Protein AF-A0A0H3M0Z9-F1 (afdb_monomer_lite)

Structure (mmCIF, N/CA/C/O backbone):
data_AF-A0A0H3M0Z9-F1
#
_entry.id   AF-A0A0H3M0Z9-F1
#
loop_
_atom_site.group_PDB
_atom_site.id
_atom_site.type_symbol
_atom_site.label_atom_id
_atom_site.label_alt_id
_atom_site.label_comp_id
_atom_site.label_asym_id
_atom_site.label_entity_id
_atom_site.label_seq_id
_atom_site.pdbx_PDB_ins_code
_atom_site.Cartn_x
_atom_site.Cartn_y
_atom_site.Cartn_z
_atom_site.occupancy
_atom_site.B_iso_or_equiv
_atom_site.auth_seq_id
_atom_site.auth_comp_id
_atom_site.auth_asym_id
_atom_site.auth_atom_id
_atom_site.pdbx_PDB_model_num
ATOM 1 N N . MET A 1 1 ? 19.625 37.766 56.846 1.00 39.41 1 MET A N 1
ATOM 2 C CA . MET A 1 1 ? 19.076 38.555 55.721 1.00 39.41 1 MET A CA 1
ATOM 3 C C . MET A 1 1 ? 19.424 37.836 54.428 1.00 39.41 1 MET A C 1
ATOM 5 O O . MET A 1 1 ? 20.577 37.476 54.239 1.00 39.41 1 MET A O 1
ATOM 9 N N . CYS A 1 2 ? 18.403 37.527 53.632 1.00 41.12 2 CYS A N 1
ATOM 10 C CA . CYS A 1 2 ? 18.428 36.622 52.484 1.00 41.12 2 CYS A CA 1
ATOM 11 C C . CYS A 1 2 ? 19.151 37.186 51.254 1.00 41.12 2 CYS A C 1
ATOM 13 O O . CYS A 1 2 ? 19.018 38.372 50.959 1.00 41.12 2 CYS A O 1
ATOM 15 N N . LYS A 1 3 ? 19.772 36.301 50.462 1.00 40.16 3 LYS A N 1
ATOM 16 C CA . LYS A 1 3 ? 19.851 36.446 48.999 1.00 40.16 3 LYS A CA 1
ATOM 17 C C . LYS A 1 3 ? 20.124 35.087 48.334 1.00 40.16 3 LYS A C 1
ATOM 19 O O . LYS A 1 3 ? 21.233 34.576 48.458 1.00 40.16 3 LYS A O 1
ATOM 24 N N . PRO A 1 4 ? 19.139 34.485 47.650 1.00 48.41 4 PRO A N 1
ATOM 25 C CA . PRO A 1 4 ? 19.377 33.352 46.770 1.00 48.41 4 PRO A CA 1
ATOM 26 C C . PRO A 1 4 ? 19.744 33.874 45.373 1.00 48.41 4 PRO A C 1
ATOM 28 O O . PRO A 1 4 ? 18.997 34.652 44.781 1.00 48.41 4 PRO A O 1
ATOM 31 N N . HIS A 1 5 ? 20.887 33.453 44.835 1.00 42.47 5 HIS A N 1
ATOM 32 C CA . HIS A 1 5 ? 21.179 33.615 43.413 1.00 42.47 5 HIS A CA 1
ATOM 33 C C . HIS A 1 5 ? 20.635 32.395 42.665 1.00 42.47 5 HIS A C 1
ATOM 35 O O . HIS A 1 5 ? 21.190 31.302 42.729 1.00 42.47 5 HIS A O 1
ATOM 41 N N . LEU A 1 6 ? 19.503 32.611 41.994 1.00 46.19 6 LEU A N 1
ATOM 42 C CA . LEU A 1 6 ? 18.919 31.729 40.989 1.00 46.19 6 LEU A CA 1
ATOM 43 C C . LEU A 1 6 ? 19.937 31.479 39.867 1.00 46.19 6 LEU A C 1
ATOM 45 O O . LEU A 1 6 ? 20.175 32.355 39.038 1.00 46.19 6 LEU A O 1
ATOM 49 N N . ILE A 1 7 ? 20.514 30.280 39.822 1.00 55.03 7 ILE A N 1
ATOM 50 C CA . ILE A 1 7 ? 21.161 29.755 38.618 1.00 55.03 7 ILE A CA 1
ATOM 51 C C . ILE A 1 7 ? 20.068 29.017 37.846 1.00 55.03 7 ILE A C 1
ATOM 53 O O . ILE A 1 7 ? 19.735 27.871 38.140 1.00 55.03 7 ILE A O 1
ATOM 57 N N . ALA A 1 8 ? 19.452 29.718 36.895 1.00 50.62 8 ALA A N 1
ATOM 58 C CA . ALA A 1 8 ? 18.528 29.127 35.940 1.00 50.62 8 ALA A CA 1
ATOM 59 C C . A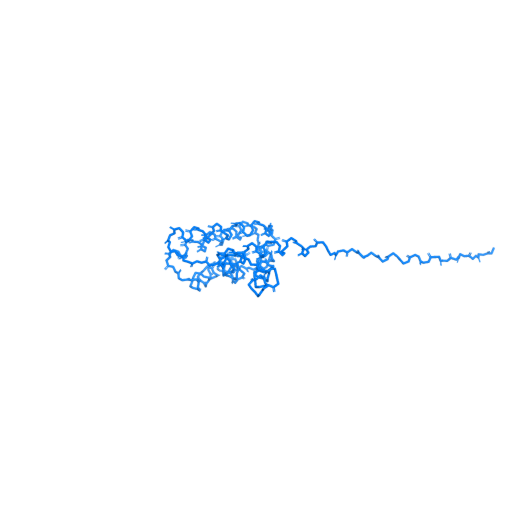LA A 1 8 ? 19.331 28.281 34.939 1.00 50.62 8 ALA A C 1
ATOM 61 O O . ALA A 1 8 ? 19.863 28.792 33.955 1.00 50.62 8 ALA A O 1
ATOM 62 N N . ALA A 1 9 ? 19.454 26.983 35.213 1.00 52.50 9 ALA A N 1
ATOM 63 C CA . ALA A 1 9 ? 19.945 26.018 34.243 1.00 52.50 9 ALA A CA 1
ATOM 64 C C . ALA A 1 9 ? 18.857 25.798 33.180 1.00 52.50 9 ALA A C 1
ATOM 66 O O . ALA A 1 9 ? 17.866 25.109 33.416 1.00 52.50 9 ALA A O 1
ATOM 67 N N . PHE A 1 10 ? 19.030 26.416 32.012 1.00 49.78 10 PHE A N 1
ATOM 68 C CA . PHE A 1 10 ? 18.256 26.101 30.815 1.00 49.78 10 PHE A CA 1
ATOM 69 C C . PHE A 1 10 ? 18.616 24.683 30.357 1.00 49.78 10 PHE A C 1
ATOM 71 O O . PHE A 1 10 ? 19.610 24.460 29.670 1.00 49.78 10 PHE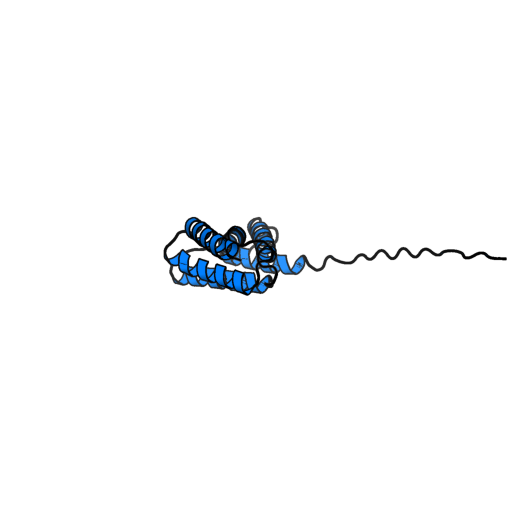 A O 1
ATOM 78 N N . PHE A 1 11 ? 17.810 23.708 30.768 1.00 45.44 11 PHE A N 1
ATOM 79 C CA . PHE A 1 11 ? 17.861 22.347 30.253 1.00 45.44 11 PHE A CA 1
ATOM 80 C C . PHE A 1 11 ? 17.089 22.321 28.926 1.00 45.44 11 PHE A C 1
ATOM 82 O O . PHE A 1 11 ? 15.885 22.073 28.890 1.00 45.44 11 PHE A O 1
ATOM 89 N N . ALA A 1 12 ? 17.764 22.659 27.824 1.00 53.03 12 ALA A N 1
ATOM 90 C CA . ALA A 1 12 ? 17.219 22.452 26.488 1.00 53.03 12 ALA A CA 1
ATOM 91 C C . ALA A 1 12 ? 17.280 20.951 26.177 1.00 53.03 12 ALA A C 1
ATOM 93 O O . ALA A 1 12 ? 18.321 20.407 25.809 1.00 53.03 12 ALA A O 1
ATOM 94 N N . ILE A 1 13 ? 16.154 20.272 26.386 1.00 54.09 13 ILE A N 1
ATOM 95 C CA . ILE A 1 13 ? 15.939 18.891 25.962 1.00 54.09 13 ILE A CA 1
ATOM 96 C C . ILE A 1 13 ? 15.854 18.900 24.429 1.00 54.09 13 ILE A C 1
ATOM 98 O O . ILE A 1 13 ? 14.778 19.018 23.852 1.00 54.09 13 ILE A O 1
ATOM 102 N N . SER A 1 14 ? 16.998 18.781 23.757 1.00 47.47 14 SER A N 1
ATOM 103 C CA . SER A 1 14 ? 17.062 18.449 22.330 1.00 47.47 14 SER A CA 1
ATOM 104 C C . SER A 1 14 ? 16.842 16.948 22.164 1.00 47.47 14 SER A C 1
ATOM 106 O O . SER A 1 14 ? 17.756 16.192 21.842 1.00 47.47 14 SER A O 1
ATOM 108 N N . SER A 1 15 ? 15.630 16.490 22.457 1.00 54.59 15 SER A N 1
ATOM 109 C CA . SER A 1 15 ? 15.202 15.136 22.134 1.00 54.59 15 SER A CA 1
ATOM 110 C C . SER A 1 15 ? 14.509 15.127 20.774 1.00 54.59 15 SER A C 1
ATOM 112 O O . SER A 1 15 ? 13.626 15.949 20.545 1.00 54.59 15 SER A O 1
ATOM 114 N N . LEU A 1 16 ? 14.841 14.099 19.981 1.00 51.25 16 LEU A N 1
ATOM 115 C CA . LEU A 1 16 ? 14.069 13.510 18.872 1.00 51.25 16 LEU A CA 1
ATOM 116 C C . LEU A 1 16 ? 14.471 13.924 17.447 1.00 51.25 16 LEU A C 1
ATOM 118 O O . LEU A 1 16 ? 13.791 14.719 16.816 1.00 51.25 16 LEU A O 1
ATOM 122 N N . SER A 1 17 ? 15.476 13.230 16.899 1.00 45.91 17 SER A N 1
ATOM 123 C CA . SER A 1 17 ? 15.580 12.961 15.452 1.00 45.91 17 SER A CA 1
ATOM 124 C C . SER A 1 17 ? 16.231 11.594 15.185 1.00 45.91 17 SER A C 1
ATOM 126 O O . SER A 1 17 ? 17.241 11.509 14.499 1.00 45.91 17 SER A O 1
ATOM 128 N N . PHE A 1 18 ? 15.687 10.506 15.741 1.00 41.44 18 PHE A N 1
ATOM 129 C CA . PHE A 1 18 ? 16.122 9.135 15.393 1.00 41.44 18 PHE A CA 1
ATOM 130 C C . PHE A 1 18 ? 15.076 8.336 14.596 1.00 41.44 18 PHE A C 1
ATOM 132 O O . PHE A 1 18 ? 15.317 7.186 14.248 1.00 41.44 18 PHE A O 1
ATOM 139 N N . ALA A 1 19 ? 13.931 8.936 14.249 1.00 45.28 19 ALA A N 1
ATOM 140 C CA . ALA A 1 19 ? 12.859 8.239 13.531 1.00 45.28 19 ALA A CA 1
ATOM 141 C C . ALA A 1 19 ? 12.970 8.291 11.990 1.00 45.28 19 ALA A C 1
ATOM 143 O O . ALA A 1 19 ? 12.298 7.518 11.319 1.00 45.28 19 ALA A O 1
ATOM 144 N N . ALA A 1 20 ? 13.820 9.152 11.415 1.00 48.44 20 ALA A N 1
ATOM 145 C CA . ALA A 1 20 ? 13.873 9.351 9.958 1.00 48.44 20 ALA A CA 1
ATOM 146 C C . ALA A 1 20 ? 14.694 8.288 9.198 1.00 48.44 20 ALA A C 1
ATOM 148 O O . ALA A 1 20 ? 14.525 8.110 8.000 1.00 48.44 20 ALA A O 1
ATOM 149 N N . GLN A 1 21 ? 15.582 7.552 9.875 1.00 51.25 21 GLN A N 1
ATOM 150 C CA . GLN A 1 21 ? 16.547 6.693 9.176 1.00 51.25 21 GLN A CA 1
ATOM 151 C C . GLN A 1 21 ? 15.993 5.296 8.841 1.00 51.25 21 GLN A C 1
ATOM 153 O O . GLN A 1 21 ? 16.420 4.663 7.876 1.00 51.25 21 GLN A O 1
ATOM 158 N N . ALA A 1 22 ? 15.010 4.812 9.608 1.00 55.44 22 ALA A N 1
ATOM 159 C CA . ALA A 1 22 ? 14.378 3.519 9.351 1.00 55.44 22 ALA A CA 1
ATOM 160 C C . ALA A 1 22 ? 13.409 3.573 8.156 1.00 55.44 22 ALA A C 1
ATOM 162 O O . ALA A 1 22 ? 13.383 2.632 7.357 1.00 55.44 22 ALA A O 1
ATOM 163 N N . SER A 1 23 ? 12.662 4.675 8.002 1.00 57.91 23 SER A N 1
ATOM 164 C CA . SER A 1 23 ? 11.731 4.881 6.885 1.00 57.91 23 SER A CA 1
ATOM 165 C C . SER A 1 23 ? 12.456 4.954 5.549 1.00 57.91 23 SER A C 1
ATOM 167 O O . SER A 1 23 ? 12.011 4.314 4.603 1.00 57.91 23 SER A O 1
ATOM 169 N N . ASP A 1 24 ? 13.614 5.616 5.490 1.00 66.31 24 ASP A N 1
ATOM 170 C CA . ASP A 1 24 ? 14.407 5.713 4.261 1.00 66.31 24 ASP A CA 1
ATOM 171 C C . ASP A 1 24 ? 14.850 4.329 3.772 1.00 66.31 24 ASP A C 1
ATOM 173 O O . ASP A 1 24 ? 14.709 4.010 2.593 1.00 66.31 24 ASP A O 1
ATOM 177 N N . SER A 1 25 ? 15.285 3.444 4.676 1.00 86.50 25 SER A N 1
ATOM 178 C CA . SER A 1 25 ? 15.676 2.078 4.294 1.00 86.50 25 SER A CA 1
ATOM 179 C C . SER A 1 25 ? 14.505 1.248 3.743 1.00 86.50 25 SER A C 1
ATOM 181 O O . SER A 1 25 ? 14.674 0.460 2.809 1.00 86.50 25 SER A O 1
ATOM 183 N N . LEU A 1 26 ? 13.301 1.439 4.291 1.00 94.44 26 LEU A N 1
ATOM 184 C CA . LEU A 1 26 ? 12.093 0.735 3.861 1.00 94.44 26 LEU A CA 1
ATOM 185 C C . LEU A 1 26 ? 11.516 1.321 2.566 1.00 94.44 26 LEU A C 1
ATOM 187 O O . LEU A 1 26 ? 11.103 0.564 1.689 1.00 94.44 26 LEU A O 1
ATOM 191 N N . ALA A 1 27 ? 11.541 2.643 2.412 1.00 94.38 27 ALA A N 1
ATOM 192 C CA . ALA A 1 27 ? 11.134 3.338 1.198 1.00 94.38 27 ALA A CA 1
ATOM 193 C C . ALA A 1 27 ? 12.056 2.995 0.020 1.00 94.38 27 ALA A C 1
ATOM 195 O O . ALA A 1 27 ? 11.570 2.714 -1.074 1.00 94.38 27 ALA A O 1
ATOM 196 N N . VAL A 1 28 ? 13.374 2.919 0.249 1.00 94.12 28 VAL A N 1
ATOM 197 C CA . VAL A 1 28 ? 14.340 2.439 -0.752 1.00 94.12 28 VAL A CA 1
ATOM 198 C C . VAL A 1 28 ? 14.038 0.999 -1.155 1.00 94.12 28 VAL A C 1
ATOM 200 O O . VAL A 1 28 ? 14.046 0.695 -2.349 1.00 94.12 28 VAL A O 1
ATOM 203 N N . LYS A 1 29 ? 13.726 0.116 -0.194 1.00 92.94 29 LYS A N 1
ATOM 204 C CA . LYS A 1 29 ? 13.320 -1.270 -0.482 1.00 92.94 29 LYS A CA 1
ATOM 205 C C . LYS A 1 29 ? 12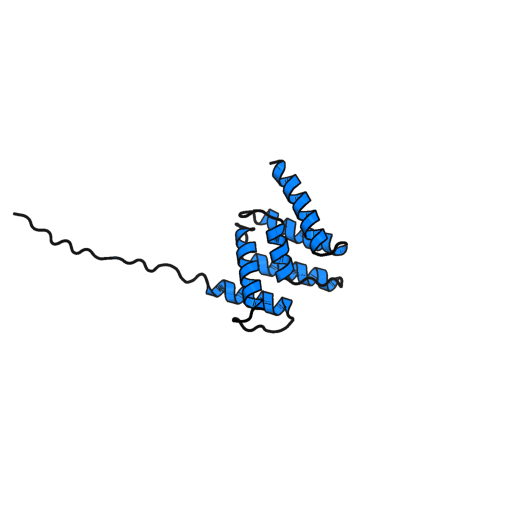.066 -1.305 -1.361 1.00 92.94 29 LYS A C 1
ATOM 207 O O . LYS A 1 29 ? 12.087 -1.968 -2.391 1.00 92.94 29 LYS A O 1
ATOM 212 N N . LEU A 1 30 ? 11.008 -0.580 -0.990 1.00 94.50 30 LEU A N 1
ATOM 213 C CA . LEU A 1 30 ? 9.763 -0.505 -1.765 1.00 94.50 30 LEU A CA 1
ATOM 214 C C . LEU A 1 30 ? 10.001 0.011 -3.186 1.00 94.50 30 LEU A C 1
ATOM 216 O O . LEU A 1 30 ? 9.626 -0.660 -4.140 1.00 94.50 30 LEU A O 1
ATOM 220 N N . ALA A 1 31 ? 10.678 1.152 -3.328 1.00 94.62 31 ALA A N 1
ATOM 221 C CA . ALA A 1 31 ? 10.980 1.736 -4.631 1.00 94.62 31 ALA A CA 1
ATOM 222 C C . ALA A 1 31 ? 11.838 0.798 -5.492 1.00 94.62 31 ALA A C 1
ATOM 224 O O . ALA A 1 31 ? 11.631 0.704 -6.696 1.00 94.62 31 ALA A O 1
ATOM 225 N N . SER A 1 32 ? 12.776 0.067 -4.883 1.00 92.81 32 SER A N 1
ATOM 226 C CA . SER A 1 32 ? 13.606 -0.890 -5.619 1.00 92.81 32 SER A CA 1
ATOM 227 C C . SER A 1 32 ? 12.819 -2.113 -6.095 1.00 92.81 32 SER A C 1
ATOM 229 O O . SER A 1 32 ? 13.096 -2.630 -7.176 1.00 92.81 32 SER A O 1
ATOM 231 N N . ILE A 1 33 ? 11.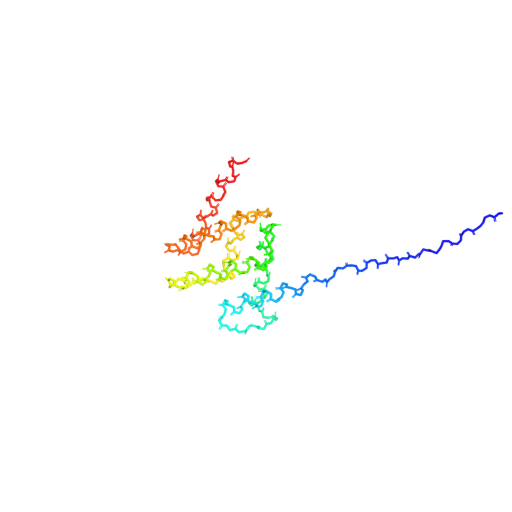821 -2.560 -5.322 1.00 91.38 33 ILE A N 1
ATOM 232 C CA . ILE A 1 33 ? 10.896 -3.624 -5.744 1.00 91.38 33 ILE A CA 1
ATOM 233 C C . ILE A 1 33 ? 9.995 -3.121 -6.881 1.00 91.38 33 ILE A C 1
ATOM 235 O O . ILE A 1 33 ? 9.879 -3.801 -7.895 1.00 91.38 33 ILE A O 1
ATOM 239 N N . ASP A 1 34 ? 9.405 -1.930 -6.741 1.00 92.44 34 ASP A N 1
ATOM 240 C CA . ASP A 1 34 ? 8.557 -1.291 -7.761 1.00 92.44 34 ASP A CA 1
ATOM 241 C C . ASP A 1 34 ? 9.255 -1.181 -9.126 1.00 92.44 34 ASP A C 1
ATOM 243 O O . ASP A 1 34 ? 8.654 -1.457 -10.166 1.00 92.44 34 ASP A O 1
ATOM 247 N N . GLU A 1 35 ? 10.523 -0.764 -9.110 1.00 92.38 35 GLU A N 1
ATOM 248 C CA . GLU A 1 35 ? 11.323 -0.443 -10.299 1.00 92.38 35 GLU A CA 1
ATOM 249 C C . GLU A 1 35 ? 12.128 -1.645 -10.823 1.00 92.38 35 GLU A C 1
ATOM 251 O O . GLU A 1 35 ? 12.737 -1.570 -11.891 1.00 92.38 35 GLU A O 1
ATOM 256 N N . GLY A 1 36 ? 12.177 -2.751 -10.071 1.00 90.75 36 GLY A N 1
ATOM 257 C CA . GLY A 1 36 ? 12.950 -3.946 -10.420 1.00 90.75 36 GLY A CA 1
ATOM 258 C C . GLY A 1 36 ? 14.472 -3.743 -10.420 1.00 90.75 36 GLY A C 1
ATOM 259 O O . GLY A 1 36 ? 15.199 -4.521 -11.037 1.00 90.75 36 GLY A O 1
ATOM 260 N N . ARG A 1 37 ? 14.972 -2.692 -9.760 1.00 92.44 37 ARG A N 1
ATOM 261 C CA . ARG A 1 37 ? 16.399 -2.346 -9.672 1.00 92.44 37 ARG A CA 1
ATOM 262 C C . ARG A 1 37 ? 16.686 -1.545 -8.411 1.00 92.44 37 ARG A C 1
ATOM 264 O O . ARG A 1 37 ? 15.792 -0.918 -7.861 1.00 92.44 37 ARG A O 1
ATOM 271 N N . GLN A 1 38 ? 17.946 -1.512 -7.986 1.00 93.75 38 GLN A N 1
ATOM 272 C CA . GLN A 1 38 ? 18.349 -0.678 -6.857 1.00 93.75 38 GLN A CA 1
ATOM 273 C C . GLN A 1 38 ? 18.085 0.804 -7.155 1.00 93.75 38 GLN A C 1
ATOM 275 O O . GLN A 1 38 ? 18.539 1.325 -8.177 1.00 93.75 38 GLN A O 1
ATOM 280 N N . MET A 1 39 ? 17.386 1.474 -6.240 1.00 94.81 39 MET A N 1
ATOM 281 C CA . MET A 1 39 ? 17.080 2.899 -6.347 1.00 94.81 39 MET A CA 1
ATOM 282 C C . MET A 1 39 ? 18.014 3.757 -5.496 1.00 94.81 39 MET A C 1
ATOM 284 O O . MET A 1 39 ? 18.460 3.349 -4.420 1.00 94.81 39 MET A O 1
ATOM 288 N N . ASP A 1 40 ? 18.290 4.960 -6.000 1.00 93.38 40 ASP A N 1
ATOM 289 C CA . ASP A 1 40 ? 19.001 6.004 -5.265 1.00 93.38 40 ASP A CA 1
ATOM 290 C C . ASP A 1 40 ? 18.094 6.579 -4.159 1.00 93.38 40 ASP A C 1
ATOM 292 O O . ASP A 1 40 ? 16.949 6.939 -4.467 1.00 93.38 40 ASP A O 1
ATOM 296 N N . PRO A 1 41 ? 18.564 6.702 -2.900 1.00 92.00 41 PRO A N 1
ATOM 297 C CA . PRO A 1 41 ? 17.756 7.227 -1.798 1.00 92.00 41 PRO A CA 1
ATOM 298 C C . PRO A 1 41 ? 17.156 8.619 -2.040 1.00 92.00 41 PRO A C 1
ATOM 300 O O . PRO A 1 41 ? 16.087 8.913 -1.513 1.00 92.00 41 PRO A O 1
ATOM 303 N N . GLY A 1 42 ? 17.796 9.471 -2.850 1.00 91.56 42 GLY A N 1
ATOM 304 C CA . GLY A 1 42 ? 17.292 10.811 -3.174 1.00 91.56 42 GLY A CA 1
ATOM 305 C C . GLY A 1 42 ? 16.252 10.854 -4.300 1.00 91.56 42 GLY A C 1
ATOM 306 O O . GLY A 1 42 ? 15.657 11.906 -4.547 1.00 91.56 42 GLY A O 1
ATOM 307 N N . SER A 1 43 ? 16.021 9.738 -4.996 1.00 95.06 43 SER A N 1
ATOM 308 C CA . SER A 1 43 ? 15.174 9.693 -6.192 1.00 95.06 43 SER A CA 1
ATOM 309 C C . SER A 1 43 ? 13.687 9.939 -5.908 1.00 95.06 43 SER A C 1
ATOM 311 O O . SER A 1 43 ? 13.175 9.658 -4.824 1.00 95.06 43 SER A O 1
ATOM 313 N N . LEU A 1 44 ? 12.955 10.409 -6.927 1.00 96.00 44 LEU A N 1
ATOM 314 C CA . LEU A 1 44 ? 11.507 10.640 -6.830 1.00 96.00 44 LEU A CA 1
ATOM 315 C C . LEU A 1 44 ? 10.726 9.364 -6.477 1.00 96.00 44 LEU A C 1
ATOM 317 O O . LEU A 1 44 ? 9.755 9.440 -5.726 1.00 96.00 44 LEU A O 1
ATOM 321 N N . SER A 1 45 ? 11.159 8.193 -6.959 1.00 94.62 45 SER A N 1
ATOM 322 C CA . SER A 1 45 ? 10.518 6.916 -6.619 1.00 94.62 45 SER A CA 1
ATOM 323 C C . SER A 1 45 ? 10.640 6.603 -5.124 1.00 94.62 45 SER A C 1
ATOM 325 O O . SER A 1 45 ? 9.666 6.167 -4.513 1.00 94.62 45 SER A O 1
ATOM 327 N N . VAL A 1 46 ? 11.792 6.889 -4.501 1.00 95.81 46 VAL A N 1
ATOM 328 C CA . VAL A 1 46 ? 11.981 6.718 -3.048 1.00 95.81 46 VAL A CA 1
ATOM 329 C C . VAL A 1 46 ? 11.158 7.734 -2.261 1.00 95.81 46 VAL A C 1
ATOM 331 O O . VAL A 1 46 ? 10.523 7.361 -1.279 1.00 95.81 46 VAL A O 1
ATOM 334 N N . GLN A 1 47 ? 11.084 8.989 -2.712 1.00 95.50 47 GLN A N 1
ATOM 335 C CA . GLN A 1 47 ? 10.248 10.008 -2.065 1.00 95.50 47 GLN A CA 1
ATOM 336 C C . GLN A 1 47 ? 8.761 9.630 -2.089 1.00 95.50 47 GLN A C 1
ATOM 338 O O . GLN A 1 47 ? 8.085 9.722 -1.063 1.00 95.50 47 GLN A O 1
ATOM 343 N N . ARG A 1 48 ? 8.261 9.135 -3.230 1.00 96.81 48 ARG A N 1
ATOM 344 C CA . ARG A 1 48 ? 6.887 8.627 -3.359 1.00 96.81 48 ARG A CA 1
ATOM 345 C C . ARG A 1 48 ? 6.650 7.429 -2.440 1.00 96.81 48 ARG A C 1
ATOM 347 O O . ARG A 1 48 ? 5.660 7.410 -1.716 1.00 96.81 48 ARG A O 1
ATOM 354 N N . ALA A 1 49 ? 7.569 6.462 -2.428 1.00 96.81 49 ALA A N 1
ATOM 355 C CA . ALA A 1 49 ? 7.473 5.298 -1.551 1.00 96.81 49 ALA A CA 1
ATOM 356 C C . ALA A 1 49 ? 7.465 5.693 -0.067 1.00 96.81 49 ALA A C 1
ATOM 358 O O . ALA A 1 49 ? 6.702 5.127 0.713 1.00 96.81 49 ALA A O 1
ATOM 359 N N . ASN A 1 50 ? 8.268 6.688 0.318 1.00 96.25 50 ASN A N 1
ATOM 360 C CA . ASN A 1 50 ? 8.315 7.199 1.683 1.00 96.25 50 ASN A CA 1
ATOM 361 C C . ASN A 1 50 ? 6.986 7.853 2.086 1.00 96.25 50 ASN A C 1
ATOM 363 O O . ASN A 1 50 ? 6.446 7.546 3.147 1.00 96.25 50 ASN A O 1
ATOM 367 N N . ALA A 1 51 ? 6.420 8.696 1.216 1.00 96.25 51 ALA A N 1
ATOM 368 C CA . ALA A 1 51 ? 5.117 9.315 1.445 1.00 96.25 51 ALA A CA 1
ATOM 369 C C . ALA A 1 51 ? 4.006 8.260 1.586 1.00 96.25 51 ALA A C 1
ATOM 371 O O . ALA A 1 51 ? 3.279 8.260 2.579 1.00 96.25 51 ALA A O 1
ATOM 372 N N . ALA A 1 52 ? 3.935 7.306 0.654 1.00 97.25 52 ALA A N 1
ATOM 373 C CA . ALA A 1 52 ? 2.941 6.237 0.686 1.00 97.25 52 ALA A CA 1
ATOM 374 C C . ALA A 1 52 ? 3.078 5.346 1.935 1.00 97.25 52 ALA A C 1
ATOM 376 O O . ALA A 1 52 ? 2.077 4.986 2.555 1.00 97.25 52 ALA A O 1
ATOM 377 N N . LEU A 1 53 ? 4.307 5.015 2.348 1.00 96.56 53 LEU A N 1
ATOM 378 C CA . LEU A 1 53 ? 4.554 4.226 3.556 1.00 96.56 53 LEU A CA 1
ATOM 379 C C . LEU A 1 53 ? 4.172 4.990 4.830 1.00 96.56 53 LEU A C 1
ATOM 381 O O . LEU A 1 53 ? 3.579 4.402 5.736 1.00 96.56 53 LEU A O 1
ATOM 385 N N . ALA A 1 54 ? 4.477 6.287 4.909 1.00 94.94 54 ALA A N 1
ATOM 386 C CA . ALA A 1 54 ? 4.093 7.124 6.042 1.00 94.94 54 ALA A CA 1
ATOM 387 C C . ALA A 1 54 ? 2.565 7.209 6.179 1.00 94.94 54 ALA A C 1
ATOM 389 O O . ALA A 1 54 ? 2.021 7.024 7.272 1.00 94.94 54 ALA A O 1
ATOM 390 N N . GLU A 1 55 ? 1.860 7.412 5.066 1.00 95.88 55 GLU A N 1
ATOM 391 C CA . GLU A 1 55 ? 0.399 7.438 5.042 1.00 95.88 55 GLU A CA 1
ATOM 392 C C . GLU A 1 55 ? -0.212 6.083 5.405 1.00 95.88 55 GLU A C 1
ATOM 394 O O . GLU A 1 55 ? -1.138 6.034 6.215 1.00 95.88 55 GLU A O 1
ATOM 399 N N . ALA A 1 56 ? 0.326 4.982 4.878 1.00 95.81 56 ALA A N 1
ATOM 400 C CA . ALA A 1 56 ? -0.121 3.636 5.224 1.00 95.81 56 ALA A CA 1
ATOM 401 C C . ALA A 1 56 ? 0.124 3.304 6.706 1.00 95.81 56 ALA A C 1
ATOM 403 O O . ALA A 1 56 ? -0.728 2.692 7.345 1.00 95.81 56 ALA A O 1
ATOM 404 N N . THR A 1 57 ? 1.246 3.751 7.279 1.00 95.44 57 THR A N 1
ATOM 405 C CA . THR A 1 57 ? 1.555 3.569 8.710 1.00 95.44 57 THR A CA 1
ATOM 406 C C . THR A 1 57 ? 0.564 4.328 9.590 1.00 95.44 57 THR A C 1
ATOM 408 O O . THR A 1 57 ? 0.077 3.797 10.585 1.00 95.44 57 THR A O 1
ATOM 411 N N . LYS A 1 58 ? 0.196 5.553 9.200 1.00 95.25 58 LYS A N 1
ATOM 412 C CA . LYS A 1 58 ? -0.844 6.329 9.888 1.00 95.25 58 LYS A CA 1
ATOM 413 C C . LYS A 1 58 ? -2.228 5.681 9.758 1.00 95.25 58 LYS A C 1
ATOM 415 O O . LYS A 1 58 ? -2.991 5.639 10.725 1.00 95.25 58 LYS A O 1
ATOM 420 N N . ALA A 1 59 ? -2.545 5.177 8.566 1.00 94.94 59 ALA A N 1
ATOM 421 C CA . ALA A 1 59 ? -3.783 4.465 8.274 1.00 94.94 59 ALA A CA 1
ATOM 422 C C . ALA A 1 59 ? -3.916 3.213 9.157 1.00 94.94 59 ALA A C 1
ATOM 424 O O . ALA A 1 59 ? -4.941 3.002 9.799 1.00 94.94 59 ALA A O 1
ATOM 425 N N . CYS A 1 60 ? -2.841 2.439 9.270 1.00 95.56 60 CYS A N 1
ATOM 426 C CA . CYS A 1 60 ? -2.774 1.197 10.027 1.00 95.56 60 CYS A CA 1
ATOM 427 C C . CYS A 1 60 ? -2.136 1.402 11.403 1.00 95.56 60 CYS A C 1
ATOM 429 O O . CYS A 1 60 ? -1.093 0.822 11.688 1.00 95.56 60 CYS A O 1
ATOM 431 N N . GLY A 1 61 ? -2.764 2.210 12.263 1.00 86.31 61 GLY A N 1
ATOM 432 C CA . GLY A 1 61 ? -2.171 2.756 13.496 1.00 86.31 61 GLY A CA 1
ATOM 433 C C . GLY A 1 61 ? -1.649 1.762 14.549 1.00 86.31 61 GLY A C 1
ATOM 434 O O . GLY A 1 61 ? -1.060 2.195 15.534 1.00 86.31 61 GLY A O 1
ATOM 435 N N . GLY A 1 62 ? -1.833 0.451 14.365 1.00 82.31 62 GLY A N 1
ATOM 436 C CA . GLY A 1 62 ? -1.225 -0.600 15.195 1.00 82.31 62 GLY A CA 1
ATOM 437 C C . GLY A 1 62 ? -0.233 -1.513 14.463 1.00 82.31 62 GLY A C 1
ATOM 438 O O . GLY A 1 62 ? 0.279 -2.449 15.071 1.00 82.31 62 GLY A O 1
ATOM 439 N N . MET A 1 63 ? 0.014 -1.291 13.170 1.00 92.44 6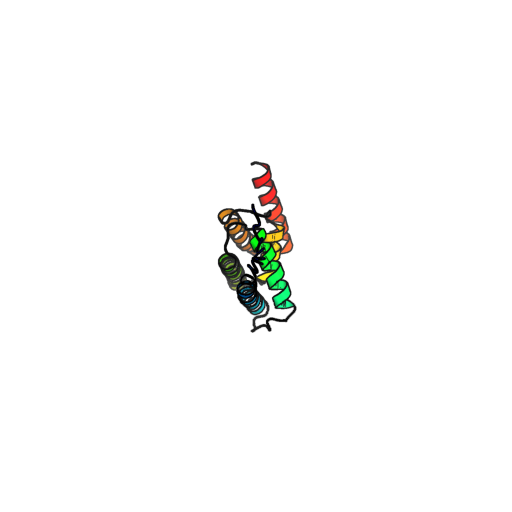3 MET A N 1
ATOM 440 C CA . MET A 1 63 ? 0.882 -2.123 12.341 1.00 92.44 63 MET A CA 1
ATOM 441 C C . MET A 1 63 ? 2.247 -1.456 12.152 1.00 92.44 63 MET A C 1
ATOM 443 O O . MET A 1 63 ? 2.339 -0.330 11.672 1.00 92.44 63 MET A O 1
ATOM 447 N N . ASP A 1 64 ? 3.316 -2.176 12.489 1.00 92.69 64 ASP A N 1
ATOM 448 C CA . ASP A 1 64 ? 4.685 -1.714 12.251 1.00 92.69 64 ASP A CA 1
ATOM 449 C C . ASP A 1 64 ? 4.972 -1.518 10.749 1.00 92.69 64 ASP A C 1
ATOM 451 O O . ASP A 1 64 ? 4.561 -2.328 9.912 1.00 92.69 64 ASP A O 1
ATOM 455 N N . ALA A 1 65 ? 5.728 -0.473 10.401 1.00 93.75 65 ALA A N 1
ATOM 456 C CA . ALA A 1 65 ? 6.030 -0.125 9.012 1.00 93.75 65 ALA A CA 1
ATOM 457 C C . ALA A 1 65 ? 6.720 -1.265 8.241 1.00 93.75 65 ALA A C 1
ATOM 459 O O . ALA A 1 65 ? 6.424 -1.480 7.065 1.00 93.75 65 ALA A O 1
ATOM 460 N N . ARG A 1 66 ? 7.599 -2.051 8.881 1.00 94.56 66 ARG A N 1
ATOM 461 C CA . ARG A 1 66 ? 8.231 -3.218 8.244 1.00 94.56 66 ARG A CA 1
ATOM 462 C C . ARG A 1 66 ? 7.197 -4.281 7.908 1.00 94.56 66 ARG A C 1
ATOM 464 O O . ARG A 1 66 ? 7.245 -4.848 6.821 1.00 94.56 66 ARG A O 1
ATOM 471 N N . LYS A 1 67 ? 6.238 -4.511 8.806 1.00 94.81 67 LYS A N 1
ATOM 472 C CA . LYS A 1 67 ? 5.140 -5.455 8.583 1.00 94.81 67 LYS A CA 1
ATOM 473 C C . LYS A 1 67 ? 4.236 -5.007 7.436 1.00 94.81 67 LYS A C 1
ATOM 475 O O . LYS A 1 67 ? 3.856 -5.850 6.628 1.00 94.81 67 LYS A O 1
ATOM 480 N N . ILE A 1 68 ? 3.961 -3.704 7.316 1.00 95.62 68 ILE A N 1
ATOM 481 C CA . ILE A 1 68 ? 3.248 -3.140 6.159 1.00 95.62 68 ILE A CA 1
ATOM 482 C C . ILE A 1 68 ? 4.021 -3.446 4.868 1.00 95.62 68 ILE A C 1
ATOM 484 O O . ILE A 1 68 ? 3.450 -4.003 3.932 1.00 95.62 68 ILE A O 1
ATOM 488 N N . VAL A 1 69 ? 5.322 -3.136 4.821 1.00 95.62 69 VAL A N 1
ATOM 489 C CA . VAL A 1 69 ? 6.171 -3.391 3.642 1.00 95.62 69 VAL A CA 1
ATOM 490 C C . VAL A 1 69 ? 6.188 -4.868 3.264 1.00 95.62 69 VAL A C 1
ATOM 492 O O . VAL A 1 69 ? 6.031 -5.197 2.091 1.00 95.62 69 VAL A O 1
ATOM 495 N N . ASP A 1 70 ? 6.366 -5.759 4.237 1.00 94.88 70 ASP A N 1
ATOM 496 C CA . ASP A 1 70 ? 6.444 -7.192 3.974 1.00 94.88 70 ASP A CA 1
ATOM 497 C C . ASP A 1 70 ? 5.091 -7.745 3.495 1.00 94.88 70 ASP A C 1
ATOM 499 O O . ASP A 1 70 ? 5.058 -8.504 2.528 1.00 94.88 70 ASP A O 1
ATOM 503 N N . GLN A 1 71 ? 3.962 -7.317 4.076 1.00 96.12 71 GLN A N 1
ATOM 504 C CA . GLN A 1 71 ? 2.635 -7.711 3.586 1.00 96.12 71 GLN A CA 1
ATOM 505 C C . GLN A 1 71 ? 2.362 -7.194 2.172 1.00 96.12 71 GLN A C 1
ATOM 507 O O . GLN A 1 71 ? 1.858 -7.937 1.332 1.00 96.12 71 GLN A O 1
ATOM 512 N N . VAL A 1 72 ? 2.712 -5.944 1.879 1.00 97.00 72 VAL A N 1
ATOM 513 C CA . VAL A 1 72 ? 2.526 -5.369 0.545 1.00 97.00 72 VAL A CA 1
ATOM 514 C C . VAL A 1 72 ? 3.409 -6.063 -0.493 1.00 97.00 72 VAL A C 1
ATOM 516 O O . VAL A 1 72 ? 2.931 -6.371 -1.585 1.00 97.00 72 VAL A O 1
ATOM 519 N N . ALA A 1 73 ? 4.663 -6.370 -0.156 1.00 94.81 73 ALA A N 1
ATOM 520 C CA . ALA A 1 73 ? 5.545 -7.144 -1.023 1.00 94.81 73 ALA A CA 1
ATOM 521 C C . ALA A 1 73 ? 4.982 -8.552 -1.283 1.00 94.81 73 ALA A C 1
ATOM 523 O O . ALA A 1 73 ? 4.978 -9.004 -2.426 1.00 94.81 73 ALA A O 1
ATOM 524 N N . LEU A 1 74 ? 4.436 -9.219 -0.259 1.00 95.19 74 LEU A N 1
ATOM 525 C CA . LEU A 1 74 ? 3.767 -10.516 -0.414 1.00 95.19 74 LEU A CA 1
ATOM 526 C C . LEU A 1 74 ? 2.551 -10.432 -1.346 1.00 95.19 74 LEU A C 1
ATOM 528 O O . LEU A 1 74 ? 2.389 -11.289 -2.212 1.00 95.19 74 LEU A O 1
ATOM 532 N N . VAL A 1 75 ? 1.715 -9.398 -1.206 1.00 97.06 75 VAL A N 1
ATOM 533 C CA . VAL A 1 75 ? 0.564 -9.168 -2.094 1.00 97.06 75 VAL A CA 1
ATOM 534 C C . VAL A 1 75 ? 1.020 -8.919 -3.531 1.00 97.06 75 VAL A C 1
ATOM 536 O O . VAL A 1 75 ? 0.489 -9.539 -4.450 1.00 97.06 75 VAL A O 1
ATOM 539 N N . SER A 1 76 ? 2.010 -8.046 -3.728 1.00 96.31 76 SER A N 1
ATOM 540 C CA . SER A 1 76 ? 2.600 -7.757 -5.039 1.00 96.31 76 SER A CA 1
ATOM 541 C C . SER A 1 76 ? 3.110 -9.029 -5.715 1.00 96.31 76 SER A C 1
ATOM 543 O O . SER A 1 76 ? 2.700 -9.339 -6.832 1.00 96.31 76 SER A O 1
ATOM 545 N N . ASN A 1 77 ? 3.944 -9.803 -5.014 1.00 94.56 77 ASN A N 1
ATOM 546 C CA . ASN A 1 77 ? 4.517 -11.043 -5.534 1.00 94.56 77 ASN A CA 1
ATOM 547 C C . ASN A 1 77 ? 3.424 -12.073 -5.846 1.00 94.56 77 ASN A C 1
ATOM 549 O O . ASN A 1 77 ? 3.424 -12.659 -6.920 1.00 94.56 77 ASN A O 1
ATOM 553 N N . SER A 1 78 ? 2.430 -12.232 -4.966 1.00 96.00 78 SER A N 1
ATOM 554 C CA . SER A 1 78 ? 1.328 -13.175 -5.191 1.00 96.00 78 SER A CA 1
ATOM 555 C C . SER A 1 78 ? 0.476 -12.828 -6.417 1.00 96.00 78 SER A C 1
ATOM 557 O O . SER A 1 78 ? -0.011 -13.726 -7.108 1.00 96.00 78 SER A O 1
ATOM 559 N N . LEU A 1 79 ? 0.284 -11.536 -6.703 1.00 96.56 79 LEU A N 1
ATOM 560 C CA . LEU A 1 79 ? -0.376 -11.084 -7.927 1.00 96.56 79 LEU A CA 1
ATOM 561 C C . LEU A 1 79 ? 0.509 -11.322 -9.153 1.00 96.56 79 LEU A C 1
ATOM 563 O O . LEU A 1 79 ? 0.020 -11.814 -10.173 1.00 96.56 79 LEU A O 1
ATOM 567 N N . GLN A 1 80 ? 1.806 -11.042 -9.039 1.00 95.00 80 GLN A N 1
ATOM 568 C CA . GLN A 1 80 ? 2.773 -11.262 -10.108 1.00 95.00 80 GLN A CA 1
ATOM 569 C C . GLN A 1 80 ? 2.884 -12.742 -10.497 1.00 95.00 80 GLN A C 1
ATOM 571 O O . GLN A 1 80 ? 2.862 -13.047 -11.688 1.00 95.00 80 GLN A O 1
ATOM 576 N N . ASP A 1 81 ? 2.891 -13.658 -9.525 1.00 95.88 81 ASP A N 1
ATOM 577 C CA . ASP A 1 81 ? 2.879 -15.115 -9.741 1.00 95.88 81 ASP A CA 1
ATOM 578 C C . ASP A 1 81 ? 1.651 -15.583 -10.542 1.00 95.88 81 ASP A C 1
ATOM 580 O O . ASP A 1 81 ? 1.646 -16.659 -11.140 1.00 95.88 81 ASP A O 1
ATOM 584 N N . ARG A 1 82 ? 0.596 -14.763 -10.579 1.00 96.50 82 ARG A N 1
ATOM 585 C CA . ARG A 1 82 ? -0.642 -14.994 -11.334 1.00 96.50 82 ARG A CA 1
ATOM 586 C C . ARG A 1 82 ? -0.716 -14.173 -12.626 1.00 96.50 82 ARG A C 1
ATOM 588 O O . ARG A 1 82 ? -1.779 -14.097 -13.237 1.00 96.50 82 ARG A O 1
ATOM 595 N N . GLY A 1 83 ? 0.387 -13.549 -13.039 1.00 96.31 83 GLY A N 1
ATOM 596 C CA . GLY A 1 83 ? 0.473 -12.724 -14.247 1.00 96.31 83 GLY A CA 1
ATOM 597 C C . GLY A 1 83 ? -0.136 -11.326 -14.106 1.00 96.31 83 GLY A C 1
ATOM 598 O O . GLY A 1 83 ? -0.371 -10.659 -15.112 1.00 96.31 83 GLY A O 1
ATOM 599 N N . ILE A 1 84 ? -0.407 -10.866 -12.882 1.00 96.69 84 ILE A N 1
ATOM 600 C CA . ILE A 1 84 ? -1.042 -9.574 -12.612 1.00 96.69 84 ILE A CA 1
ATOM 601 C C . ILE A 1 84 ? -0.003 -8.623 -12.034 1.00 96.69 84 ILE A C 1
ATOM 603 O O . ILE A 1 84 ? 0.406 -8.739 -10.882 1.00 96.69 84 ILE A O 1
ATOM 607 N N . TYR A 1 85 ? 0.393 -7.632 -12.826 1.00 93.06 85 TYR A N 1
ATOM 608 C CA . TYR A 1 85 ? 1.308 -6.603 -12.353 1.00 93.06 85 TYR A CA 1
ATOM 609 C C . TYR A 1 85 ? 0.618 -5.675 -11.338 1.00 93.06 85 TYR A C 1
ATOM 611 O O . TYR A 1 85 ? -0.484 -5.159 -11.572 1.00 93.06 85 TYR A O 1
ATOM 619 N N . SER A 1 86 ? 1.260 -5.466 -10.192 1.00 94.94 86 SER A N 1
ATOM 620 C CA . SER A 1 86 ? 0.837 -4.520 -9.161 1.00 94.94 86 SER A CA 1
ATOM 621 C C . SER A 1 86 ? 2.073 -4.033 -8.427 1.00 94.94 86 SER A C 1
ATOM 623 O O . SER A 1 86 ? 2.789 -4.843 -7.858 1.00 94.94 86 SER A O 1
ATOM 625 N N . ARG A 1 87 ? 2.316 -2.724 -8.419 1.00 96.00 87 ARG A N 1
ATOM 626 C CA . ARG A 1 87 ? 3.468 -2.160 -7.715 1.00 96.00 87 ARG A CA 1
ATOM 627 C C . ARG A 1 87 ? 3.188 -2.039 -6.215 1.00 96.00 87 ARG A C 1
ATOM 629 O O . ARG A 1 87 ? 2.103 -1.565 -5.868 1.00 96.00 87 ARG A O 1
ATOM 636 N N . PRO A 1 88 ? 4.120 -2.426 -5.330 1.00 96.56 88 PRO A N 1
ATOM 637 C CA . PRO A 1 88 ? 4.036 -2.164 -3.896 1.00 96.56 88 PRO A CA 1
ATOM 638 C C . PRO A 1 88 ? 3.571 -0.749 -3.525 1.00 96.56 88 PRO A C 1
ATOM 640 O O . PRO A 1 88 ? 2.669 -0.611 -2.699 1.00 96.56 88 PRO A O 1
ATOM 643 N N . VAL A 1 89 ? 4.111 0.303 -4.150 1.00 97.25 89 VAL A N 1
ATOM 644 C CA . VAL A 1 89 ? 3.705 1.685 -3.824 1.00 97.25 89 VAL A CA 1
ATOM 645 C C . VAL A 1 89 ? 2.242 1.950 -4.192 1.00 97.25 89 VAL A C 1
ATOM 647 O O . VAL A 1 89 ? 1.516 2.539 -3.394 1.00 97.25 89 VAL A O 1
ATOM 650 N N . ASP A 1 90 ? 1.765 1.438 -5.331 1.00 97.56 90 ASP A N 1
ATOM 651 C CA . ASP A 1 90 ? 0.353 1.570 -5.725 1.00 97.56 90 ASP A CA 1
ATOM 652 C C . ASP A 1 90 ? -0.574 0.848 -4.720 1.00 97.56 90 ASP A C 1
ATOM 654 O O . ASP A 1 90 ? -1.677 1.308 -4.424 1.00 97.56 90 ASP A O 1
ATOM 658 N N . ILE A 1 91 ? -0.133 -0.282 -4.154 1.00 98.06 91 ILE A N 1
ATOM 659 C CA . ILE A 1 91 ? -0.890 -1.017 -3.127 1.00 98.06 91 ILE A CA 1
ATOM 660 C C . ILE A 1 91 ? -0.989 -0.197 -1.832 1.00 98.06 91 ILE A C 1
ATOM 662 O O . ILE A 1 91 ? -2.059 -0.169 -1.224 1.00 98.06 91 ILE A O 1
ATOM 666 N N . LEU A 1 92 ? 0.086 0.484 -1.417 1.00 98.00 92 LEU A N 1
ATOM 667 C CA . LEU A 1 92 ? 0.085 1.357 -0.234 1.00 98.00 92 LEU A CA 1
ATOM 668 C C . LEU A 1 92 ? -0.870 2.542 -0.396 1.00 98.00 92 LEU A C 1
ATOM 670 O O . LEU A 1 92 ? -1.680 2.811 0.491 1.00 98.00 92 LEU A O 1
ATOM 674 N N . GLU A 1 93 ? -0.815 3.212 -1.546 1.00 97.75 93 GLU A N 1
ATOM 675 C CA . GLU A 1 93 ? -1.720 4.317 -1.879 1.00 97.75 93 GLU A CA 1
ATOM 676 C C . GLU A 1 93 ? -3.183 3.841 -1.896 1.00 97.75 93 GLU A C 1
ATOM 678 O O . GLU A 1 93 ? -4.071 4.486 -1.333 1.00 97.75 93 GLU A O 1
ATOM 683 N N . GLY A 1 94 ? -3.434 2.654 -2.461 1.00 97.38 94 GLY A N 1
ATOM 684 C CA . GLY A 1 94 ? -4.745 2.010 -2.433 1.00 97.38 94 GLY A CA 1
ATOM 685 C C . GLY A 1 94 ? -5.224 1.681 -1.016 1.00 97.38 94 GLY A C 1
ATOM 686 O O . GLY A 1 94 ? -6.378 1.944 -0.685 1.00 97.38 94 GLY A O 1
ATOM 687 N N . LEU A 1 95 ? -4.347 1.153 -0.157 1.00 97.44 95 LEU A N 1
ATOM 688 C CA . LEU A 1 95 ? -4.660 0.858 1.244 1.00 97.44 95 LEU A CA 1
ATOM 689 C C . LEU A 1 95 ? -5.088 2.127 1.988 1.00 97.44 95 LEU A C 1
ATOM 691 O O . LEU A 1 95 ? -6.132 2.124 2.644 1.00 97.44 95 LEU A O 1
ATOM 695 N N . LYS A 1 96 ? -4.339 3.224 1.828 1.00 96.25 96 LYS A N 1
ATOM 696 C CA . LYS A 1 96 ? -4.684 4.523 2.419 1.00 96.25 96 LYS A CA 1
ATOM 697 C C . LYS A 1 96 ? -6.020 5.064 1.902 1.00 96.25 96 LYS A C 1
ATOM 699 O O . LYS A 1 96 ? -6.764 5.690 2.656 1.00 96.25 96 LYS A O 1
ATOM 704 N N . ALA A 1 97 ? -6.341 4.824 0.632 1.00 96.44 97 ALA A N 1
ATOM 705 C CA . ALA A 1 97 ? -7.619 5.224 0.054 1.00 96.44 97 ALA A CA 1
ATOM 706 C C . ALA A 1 97 ? -8.810 4.401 0.581 1.00 96.44 97 ALA A C 1
ATOM 708 O O . ALA A 1 97 ? -9.946 4.869 0.477 1.00 96.44 97 ALA A O 1
ATOM 709 N N . ILE A 1 98 ? -8.572 3.201 1.125 1.00 97.56 98 ILE A N 1
ATOM 710 C CA . ILE A 1 98 ? -9.608 2.297 1.641 1.00 97.56 98 ILE A CA 1
ATOM 711 C C . ILE A 1 98 ? -9.913 2.561 3.118 1.00 97.56 98 ILE A C 1
ATOM 713 O O . ILE A 1 98 ? -11.086 2.684 3.463 1.00 97.56 98 ILE A O 1
ATOM 717 N N . VAL A 1 99 ? -8.893 2.605 3.983 1.00 96.19 99 VAL A N 1
ATOM 718 C CA . VAL A 1 99 ? -9.082 2.588 5.447 1.00 96.19 99 VAL A CA 1
ATOM 719 C C . VAL A 1 99 ? -8.928 3.967 6.093 1.00 96.19 99 VAL A C 1
ATOM 721 O O . VAL A 1 99 ? -8.236 4.847 5.575 1.00 96.19 99 VAL A O 1
ATOM 724 N N . TYR A 1 100 ? -9.559 4.160 7.254 1.00 94.56 100 TYR A N 1
ATOM 725 C CA . TYR A 1 100 ? -9.396 5.378 8.054 1.00 94.56 100 TYR A CA 1
ATOM 726 C C . TYR A 1 100 ? -8.095 5.366 8.867 1.00 94.56 100 TYR A C 1
ATOM 728 O O . TYR A 1 100 ? -7.541 4.306 9.156 1.00 94.56 100 TYR A O 1
ATOM 736 N N . ASP A 1 101 ? -7.622 6.554 9.256 1.00 94.75 101 ASP A N 1
ATOM 737 C CA . ASP A 1 101 ? -6.464 6.696 10.147 1.00 94.75 101 ASP A CA 1
ATOM 738 C C . ASP A 1 101 ? -6.716 5.990 11.486 1.00 94.75 101 ASP A C 1
ATOM 740 O O . ASP A 1 101 ? -7.795 6.113 12.065 1.00 94.75 101 ASP A O 1
ATOM 744 N N . GLY A 1 102 ? -5.717 5.255 11.979 1.00 92.81 102 GLY A N 1
ATOM 745 C CA . GLY A 1 102 ? -5.838 4.493 13.224 1.00 92.81 102 GLY A CA 1
ATOM 746 C C . GLY A 1 102 ? -6.597 3.167 13.108 1.00 92.81 102 GLY A C 1
ATOM 747 O O . GLY A 1 102 ? -6.923 2.575 14.134 1.00 92.81 102 GLY A O 1
ATOM 748 N N . THR A 1 103 ? -6.856 2.671 11.894 1.00 94.44 103 THR A N 1
ATOM 749 C CA . THR A 1 103 ? -7.407 1.324 11.686 1.00 94.44 103 THR A CA 1
ATOM 750 C C . THR A 1 103 ? -6.479 0.273 12.299 1.00 94.44 103 THR A C 1
ATOM 752 O O . THR A 1 103 ? -5.258 0.320 12.132 1.00 94.44 103 THR A O 1
ATOM 755 N N . ASP A 1 104 ? -7.054 -0.691 13.018 1.00 94.50 104 ASP A N 1
ATOM 756 C CA . ASP A 1 104 ? -6.277 -1.711 13.713 1.00 94.50 104 ASP A CA 1
ATOM 757 C C . ASP A 1 104 ? -5.546 -2.664 12.745 1.00 94.50 104 ASP A C 1
ATOM 759 O O . ASP A 1 104 ? -5.930 -2.863 11.587 1.00 94.50 104 ASP A O 1
ATOM 763 N N . GLU A 1 105 ? -4.488 -3.301 13.248 1.00 94.19 105 GLU A N 1
ATOM 764 C CA . GLU A 1 105 ? -3.618 -4.187 12.470 1.00 94.19 105 GLU A CA 1
ATOM 765 C C . GLU A 1 105 ? -4.377 -5.330 11.770 1.00 94.19 105 GLU A C 1
ATOM 767 O O . GLU A 1 105 ? -4.090 -5.673 10.614 1.00 94.19 105 GLU A O 1
ATOM 772 N N . ARG A 1 106 ? -5.355 -5.936 12.456 1.00 94.25 106 ARG A N 1
ATOM 773 C CA . ARG A 1 106 ? -6.119 -7.067 11.918 1.00 94.25 106 ARG A CA 1
ATOM 774 C C . ARG A 1 106 ? -6.969 -6.596 10.748 1.00 94.25 106 ARG A C 1
ATOM 776 O O . ARG A 1 106 ? -7.033 -7.285 9.730 1.00 94.25 106 ARG A O 1
ATOM 783 N N . THR A 1 107 ? -7.606 -5.440 10.878 1.00 94.81 107 THR A N 1
ATOM 784 C CA . THR A 1 107 ? -8.423 -4.854 9.816 1.00 94.81 107 THR A CA 1
ATOM 785 C C . THR A 1 107 ? -7.572 -4.447 8.612 1.00 94.81 107 THR A C 1
ATOM 787 O O . THR A 1 107 ? -7.923 -4.806 7.488 1.00 94.81 107 THR A O 1
ATOM 790 N N . CYS A 1 108 ? -6.402 -3.836 8.814 1.00 96.44 108 CYS A N 1
ATOM 791 C CA . CYS A 1 108 ? -5.473 -3.552 7.714 1.00 96.44 108 CYS A CA 1
ATOM 792 C C . CYS A 1 108 ? -4.992 -4.818 6.987 1.00 96.44 108 CYS A C 1
ATOM 794 O O . CYS A 1 108 ? -5.030 -4.880 5.757 1.00 96.44 108 CYS A O 1
ATOM 796 N N . SER A 1 109 ? -4.627 -5.869 7.730 1.00 95.88 109 SER A N 1
ATOM 797 C CA . SER A 1 109 ? -4.220 -7.156 7.140 1.00 95.88 109 SER A CA 1
ATOM 798 C C . SER A 1 109 ? -5.343 -7.788 6.304 1.00 95.88 109 SER A C 1
ATOM 800 O O . SER A 1 109 ? -5.101 -8.344 5.227 1.00 95.88 109 SER A O 1
ATOM 802 N N . LYS A 1 110 ? -6.596 -7.689 6.776 1.00 96.06 110 LYS A N 1
ATOM 803 C CA . LYS A 1 110 ? -7.777 -8.154 6.034 1.00 96.06 110 LYS A CA 1
ATOM 804 C C . LYS A 1 110 ? -7.971 -7.370 4.743 1.00 96.06 110 LYS A C 1
ATOM 806 O O . LYS A 1 110 ? -8.194 -7.986 3.707 1.00 96.06 110 LYS A O 1
ATOM 811 N N . VAL A 1 111 ? -7.850 -6.044 4.786 1.00 97.25 111 VAL A N 1
ATOM 812 C CA . VAL A 1 111 ? -7.988 -5.192 3.597 1.00 97.25 111 VAL A CA 1
ATOM 813 C C . VAL A 1 111 ? -6.931 -5.525 2.545 1.00 97.25 111 VAL A C 1
ATOM 815 O O . VAL A 1 111 ? -7.280 -5.683 1.378 1.00 97.25 111 VAL A O 1
ATOM 818 N N . LEU A 1 112 ? -5.670 -5.727 2.936 1.00 97.44 112 LEU A N 1
ATOM 819 C CA . LEU A 1 112 ? -4.614 -6.159 2.010 1.00 97.44 112 LEU A CA 1
ATOM 820 C C . LEU A 1 112 ? -4.905 -7.538 1.393 1.00 97.44 112 LEU A C 1
ATOM 822 O O . LEU A 1 112 ? -4.725 -7.736 0.191 1.00 97.44 112 LEU A O 1
ATOM 826 N N . SER A 1 113 ? -5.431 -8.473 2.187 1.00 96.69 113 SER A N 1
ATOM 827 C CA . SER A 1 113 ? -5.837 -9.803 1.704 1.00 96.69 113 SER A CA 1
ATOM 828 C C . SER A 1 113 ? -7.028 -9.735 0.735 1.00 96.69 113 SER A C 1
ATOM 830 O O . SER A 1 113 ? -7.058 -10.428 -0.287 1.00 96.69 113 SER A O 1
ATOM 832 N N . MET A 1 114 ? -8.006 -8.869 1.025 1.00 97.31 114 MET A N 1
ATOM 833 C CA . MET A 1 114 ? -9.127 -8.583 0.127 1.00 97.31 114 MET A CA 1
ATOM 834 C C . MET A 1 114 ? -8.632 -7.951 -1.171 1.00 97.31 114 MET A C 1
ATOM 836 O O . MET A 1 114 ? -9.054 -8.376 -2.242 1.00 97.31 114 MET A O 1
ATOM 840 N N . TYR A 1 115 ? -7.702 -6.997 -1.094 1.00 97.94 115 TYR A N 1
ATOM 841 C CA . TYR A 1 115 ? -7.094 -6.373 -2.266 1.00 97.94 115 TYR A CA 1
ATOM 842 C C . TYR A 1 115 ? -6.438 -7.416 -3.171 1.00 97.94 115 TYR A C 1
ATOM 844 O O . TYR A 1 115 ? -6.758 -7.463 -4.359 1.00 97.94 115 TYR A O 1
ATOM 852 N N . ALA A 1 116 ? -5.613 -8.311 -2.618 1.00 97.19 116 ALA A N 1
ATOM 853 C CA . ALA A 1 116 ? -5.008 -9.406 -3.376 1.00 97.19 116 ALA A CA 1
ATOM 854 C C . ALA A 1 116 ? -6.064 -10.274 -4.085 1.00 97.19 116 ALA A C 1
ATOM 856 O O . ALA A 1 116 ? -5.934 -10.581 -5.266 1.00 97.19 116 ALA A O 1
ATOM 857 N N . SER A 1 117 ? -7.142 -10.624 -3.380 1.00 96.94 117 SER A N 1
ATOM 858 C CA . SER A 1 117 ? -8.203 -11.491 -3.908 1.00 96.94 117 SER A CA 1
ATOM 859 C C . SER A 1 117 ? -9.024 -10.812 -5.009 1.00 96.94 117 SER A C 1
ATOM 861 O O . SER A 1 117 ? -9.288 -11.406 -6.052 1.00 96.94 117 SER A O 1
ATOM 863 N N . VAL A 1 118 ? -9.408 -9.551 -4.809 1.00 96.94 118 VAL A N 1
ATOM 864 C CA . VAL A 1 118 ? -10.226 -8.789 -5.765 1.00 96.94 118 VAL A CA 1
ATOM 865 C C . VAL A 1 118 ? -9.422 -8.450 -7.023 1.00 96.94 118 VAL A C 1
ATOM 867 O O . VAL A 1 118 ? -9.954 -8.522 -8.134 1.00 96.94 118 VAL A O 1
ATOM 870 N N . ARG A 1 119 ? -8.118 -8.169 -6.892 1.00 97.38 119 ARG A N 1
ATOM 871 C CA . ARG A 1 119 ? -7.227 -7.899 -8.033 1.00 97.38 119 ARG A CA 1
ATOM 872 C C . ARG A 1 119 ? -7.092 -9.062 -9.009 1.00 97.38 119 ARG A C 1
ATOM 874 O O . ARG A 1 119 ? -6.710 -8.807 -10.145 1.00 97.38 119 ARG A O 1
ATOM 881 N N . LEU A 1 120 ? -7.464 -10.285 -8.620 1.00 96.50 120 LEU A N 1
ATOM 882 C CA . LEU A 1 120 ? -7.527 -11.435 -9.530 1.00 96.50 120 LEU A CA 1
ATOM 883 C C . LEU A 1 120 ? -8.557 -11.269 -10.652 1.00 96.50 120 LEU A C 1
ATOM 885 O O . LEU A 1 120 ? -8.456 -11.934 -11.676 1.00 96.50 120 LEU A O 1
ATOM 889 N N . THR A 1 121 ? -9.556 -10.411 -10.448 1.00 96.31 121 THR A N 1
ATOM 890 C CA . THR A 1 121 ? -10.678 -10.229 -11.383 1.00 96.31 121 THR A CA 1
ATOM 891 C C . THR A 1 121 ? -10.919 -8.769 -11.760 1.00 96.31 121 THR A C 1
ATOM 893 O O . THR A 1 121 ? -11.613 -8.496 -12.735 1.00 96.31 121 THR A O 1
ATOM 896 N N . MET A 1 122 ? -10.339 -7.817 -11.021 1.00 96.62 122 MET A N 1
ATOM 897 C CA . MET A 1 122 ? -10.558 -6.382 -11.206 1.00 96.62 122 MET A CA 1
ATOM 898 C C . MET A 1 122 ? -9.248 -5.615 -11.375 1.00 96.62 122 MET A C 1
ATOM 900 O O . MET A 1 122 ? -8.221 -5.971 -10.795 1.00 96.62 122 MET A O 1
ATOM 904 N N . ASN A 1 123 ? -9.291 -4.499 -12.114 1.00 97.56 123 ASN A N 1
ATOM 905 C CA . ASN A 1 123 ? -8.180 -3.542 -12.159 1.00 97.56 123 ASN A CA 1
ATOM 906 C C . ASN A 1 123 ? -7.964 -2.850 -10.789 1.00 97.56 123 ASN A C 1
ATOM 908 O O . ASN A 1 123 ? -8.819 -2.930 -9.906 1.00 97.56 123 ASN A O 1
ATOM 912 N N . HIS A 1 124 ? -6.818 -2.182 -10.606 1.00 96.94 124 HIS A N 1
ATOM 913 C CA . HIS A 1 124 ? -6.452 -1.533 -9.338 1.00 96.94 124 HIS A CA 1
ATOM 914 C C . HIS A 1 124 ? -7.537 -0.576 -8.829 1.00 96.94 124 HIS A C 1
ATOM 916 O O . HIS A 1 124 ? -8.028 -0.741 -7.714 1.00 96.94 124 HIS A O 1
ATOM 922 N N . SER A 1 125 ? -7.966 0.373 -9.663 1.00 97.69 125 SER A N 1
ATOM 923 C CA . SER A 1 125 ? -8.950 1.389 -9.281 1.00 97.69 125 SER A CA 1
ATOM 924 C C . SER A 1 125 ? -10.294 0.779 -8.876 1.00 97.69 125 SER A C 1
ATOM 926 O O . SER A 1 125 ? -10.870 1.181 -7.868 1.00 97.69 125 SER A O 1
ATOM 928 N N . SER A 1 126 ? -10.775 -0.227 -9.613 1.00 98.12 126 SER A N 1
ATOM 929 C CA . SER A 1 126 ? -12.041 -0.906 -9.305 1.00 98.12 126 SER A CA 1
ATOM 930 C C . SER A 1 126 ? -11.949 -1.701 -8.002 1.00 98.12 126 SER A C 1
ATOM 932 O O . SER A 1 126 ? -12.883 -1.675 -7.205 1.00 98.12 126 SER A O 1
ATOM 934 N N . ALA A 1 127 ? -10.807 -2.352 -7.748 1.00 97.94 127 ALA A N 1
ATOM 935 C CA . ALA A 1 127 ? -10.559 -3.053 -6.492 1.00 97.94 127 ALA A CA 1
ATOM 936 C C . ALA A 1 127 ? -10.546 -2.084 -5.298 1.00 97.94 127 ALA A C 1
ATOM 938 O O . ALA A 1 127 ? -11.220 -2.335 -4.302 1.00 97.94 127 ALA A O 1
ATOM 939 N N . VAL A 1 128 ? -9.837 -0.954 -5.411 1.00 98.25 128 VAL A N 1
ATOM 940 C CA . VAL A 1 128 ? -9.774 0.076 -4.360 1.00 98.25 128 VAL A CA 1
ATOM 941 C C . VAL A 1 128 ? -11.161 0.638 -4.055 1.00 98.25 128 VAL A C 1
ATOM 943 O O . VAL A 1 128 ? -11.562 0.665 -2.893 1.00 98.25 128 VAL A O 1
ATOM 946 N N . VAL A 1 129 ? -11.924 1.032 -5.079 1.00 98.06 129 VAL A N 1
ATOM 947 C CA . VAL A 1 129 ? -13.285 1.564 -4.899 1.00 98.06 129 VAL A CA 1
ATOM 948 C C . VAL A 1 129 ? -14.205 0.516 -4.275 1.00 98.06 129 VAL A C 1
ATOM 950 O O . VAL A 1 129 ? -14.872 0.808 -3.285 1.00 98.06 129 VAL A O 1
ATOM 953 N N . GLY A 1 130 ? -14.214 -0.709 -4.805 1.00 96.94 130 GLY A N 1
ATOM 954 C CA . GLY A 1 130 ? -15.077 -1.780 -4.308 1.00 96.94 130 GLY A CA 1
ATOM 955 C C . GLY A 1 130 ? -14.798 -2.131 -2.847 1.00 96.94 130 GLY A C 1
ATOM 956 O O . GLY A 1 130 ? -15.724 -2.206 -2.039 1.00 96.94 130 GLY A O 1
ATOM 957 N N . ILE A 1 131 ? -13.524 -2.285 -2.476 1.00 97.88 131 ILE A N 1
ATOM 958 C CA . ILE A 1 131 ? -13.137 -2.603 -1.096 1.00 97.88 131 ILE A CA 1
ATOM 959 C C . ILE A 1 131 ? -13.440 -1.430 -0.165 1.00 97.88 131 ILE A C 1
ATOM 961 O O . ILE A 1 131 ? -13.941 -1.660 0.932 1.00 97.88 131 ILE A O 1
ATOM 965 N N . ARG A 1 132 ? -13.207 -0.183 -0.593 1.00 97.38 132 ARG A N 1
ATOM 966 C CA . ARG A 1 132 ? -13.565 1.005 0.194 1.00 97.38 132 ARG A CA 1
ATOM 967 C C . ARG A 1 132 ? -15.060 1.061 0.485 1.00 97.38 132 ARG A C 1
ATOM 969 O O . ARG A 1 132 ? -15.441 1.318 1.622 1.00 97.38 132 ARG A O 1
ATOM 976 N N . THR A 1 133 ? -15.910 0.794 -0.505 1.00 96.62 133 THR A N 1
ATOM 977 C CA . THR A 1 133 ? -17.363 0.748 -0.295 1.00 96.62 133 THR A CA 1
ATOM 978 C C . THR A 1 133 ? -17.735 -0.314 0.734 1.00 96.62 133 THR A C 1
ATOM 980 O O . THR A 1 133 ? -18.453 -0.006 1.681 1.00 96.62 133 THR A O 1
ATOM 983 N N . LEU A 1 134 ? -17.191 -1.530 0.612 1.00 94.94 134 LEU A N 1
ATOM 984 C CA . LEU A 1 134 ? -17.426 -2.604 1.585 1.00 94.94 134 LEU A CA 1
ATOM 985 C C . LEU A 1 134 ? -16.941 -2.231 2.992 1.00 94.94 134 LEU A C 1
ATOM 987 O O . LEU A 1 134 ? -17.657 -2.451 3.968 1.00 94.94 134 LEU A O 1
ATOM 991 N N . TYR A 1 135 ? -15.748 -1.647 3.098 1.00 95.75 135 TYR A N 1
ATOM 992 C CA . TYR A 1 135 ? -15.166 -1.193 4.358 1.00 95.75 135 TYR A CA 1
ATOM 993 C C . TYR A 1 135 ? -16.037 -0.121 5.027 1.00 95.75 135 TYR A C 1
ATOM 995 O O . TYR A 1 135 ? -16.359 -0.241 6.209 1.00 95.75 135 TYR A O 1
ATOM 1003 N N . ASN A 1 136 ? -16.496 0.878 4.269 1.00 94.88 136 ASN A N 1
ATOM 1004 C CA . ASN A 1 136 ? -17.383 1.924 4.778 1.00 94.88 136 ASN A CA 1
ATOM 1005 C C . ASN A 1 136 ? -18.725 1.344 5.249 1.00 94.88 136 ASN A C 1
ATOM 1007 O O . ASN A 1 136 ? -19.212 1.716 6.309 1.00 94.88 136 ASN A O 1
ATOM 1011 N N . THR A 1 137 ? -19.318 0.403 4.507 1.00 94.69 137 THR A N 1
ATOM 1012 C CA . THR A 1 137 ? -20.569 -0.255 4.924 1.00 94.69 137 THR A CA 1
ATOM 1013 C C . THR A 1 137 ? -20.385 -1.062 6.214 1.00 94.69 137 THR A C 1
ATOM 1015 O O . THR A 1 137 ? -21.231 -1.004 7.107 1.00 94.69 137 THR A O 1
ATOM 1018 N N . ALA A 1 138 ? -19.271 -1.785 6.342 1.00 90.56 138 ALA A N 1
ATOM 1019 C CA . ALA A 1 138 ? -18.976 -2.605 7.517 1.00 90.56 138 ALA A CA 1
ATOM 1020 C C . ALA A 1 138 ? -18.639 -1.780 8.773 1.00 90.56 138 ALA A C 1
ATOM 1022 O O . ALA A 1 138 ? -18.870 -2.243 9.890 1.00 90.56 138 ALA A O 1
ATOM 1023 N N . THR A 1 139 ? -18.085 -0.579 8.600 1.00 88.94 139 THR A N 1
ATOM 1024 C CA . THR A 1 139 ? -17.722 0.324 9.706 1.00 88.94 139 THR A CA 1
ATOM 1025 C C . THR A 1 139 ? -18.841 1.291 10.079 1.00 88.94 139 THR A C 1
ATOM 1027 O O . THR A 1 139 ? -18.954 1.632 11.245 1.00 88.94 139 THR A O 1
ATOM 1030 N N . ALA A 1 140 ? -19.731 1.657 9.152 1.00 84.00 140 ALA A N 1
ATOM 1031 C CA . ALA A 1 140 ? -20.924 2.459 9.452 1.00 84.00 140 ALA A CA 1
ATOM 1032 C C . ALA A 1 140 ? -21.970 1.722 10.312 1.00 84.00 140 ALA A C 1
ATOM 1034 O O . ALA A 1 140 ? -22.922 2.335 10.785 1.00 84.00 140 ALA A O 1
ATOM 1035 N N . SER A 1 141 ? -21.819 0.406 10.472 1.00 67.25 141 SER A N 1
ATOM 1036 C CA . SER A 1 141 ? -22.705 -0.440 11.279 1.00 67.25 141 SER A CA 1
ATOM 1037 C C . SER A 1 141 ? -22.204 -0.644 12.720 1.00 67.25 141 SER A C 1
ATOM 1039 O O . SER A 1 141 ? -22.799 -1.435 13.452 1.00 67.25 141 SER A O 1
ATOM 1041 N N . GLN A 1 142 ? -21.094 0.001 13.098 1.00 58.41 142 GLN A N 1
ATOM 1042 C CA . GLN A 1 142 ? -20.467 -0.052 14.426 1.00 58.41 142 GLN A CA 1
ATOM 1043 C C . GLN A 1 142 ? -20.645 1.284 15.143 1.00 58.41 142 GLN A C 1
ATOM 1045 O O . GLN A 1 142 ? -20.823 1.242 16.379 1.00 58.41 142 GLN A O 1
#

pLDDT: mean 86.94, std 17.75, range [39.41, 98.25]

Organism: Bordetella bronchiseptica (strain ATCC BAA-588 / NCTC 13252 / RB50) (NCBI:txid257310)

Foldseek 3Di:
DDDDDDPPDPPPPPDDDPPPPVLLVLLQVLLCQQVVHRDDSPDPSSVLSSVLLVLLCQQAVADDSVRLSVLLVVLQVLCVVVVHHDRSSLLSVLLSLQGHGNHHPVVSSVLSVQLSVCSSPDDSVVSSVVNSVVSCVVVVVD

Secondary structure (DSSP, 8-state):
------------------SHHHHHHHHHHHHHHHHTSPPPTTSHHHHHHHHHHHHHHHHTTTS-HHHHHHHHHHHHHHHHTTT----HHHHHHHHHHHSPTT--HHHHHHHHHHHHHHHTTS-HHHHHHHHHHHHHHHHTT-

Radius of gyration: 20.8 Å; chains: 1; bounding box: 44×54×70 Å

Sequence (142 aa):
MCKPHLIAAFFAISSLSFAAQASDSLAVKLASIDEGRQMDPGSLSV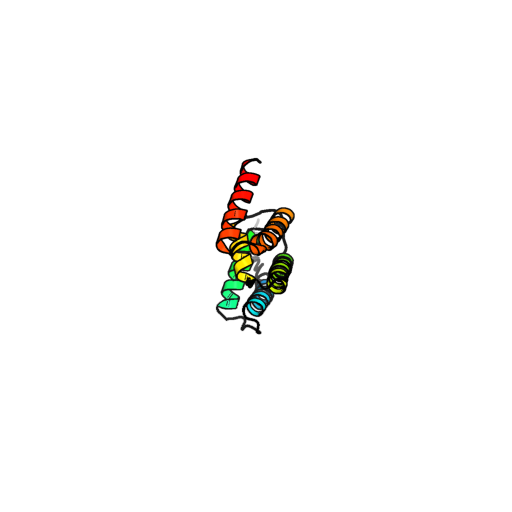QRANAALAEATKACGGMDARKIVDQVALVSNSLQDRGIYSRPVDILEGLKAIVYDGTDERTCSKVLSMYASVRLTMNHSSAVVGIRTLYNTATASQ